Protein AF-A0A968Q9C4-F1 (afdb_monomer_lite)

Structure (mmCIF, N/CA/C/O backbone):
data_AF-A0A968Q9C4-F1
#
_entry.id   AF-A0A968Q9C4-F1
#
loop_
_atom_site.group_PDB
_atom_site.id
_atom_site.type_symbol
_atom_site.label_atom_id
_atom_site.label_alt_id
_atom_site.label_comp_id
_atom_site.label_asym_id
_atom_site.label_entity_id
_atom_site.label_seq_id
_atom_site.pdbx_PDB_ins_code
_atom_site.Cartn_x
_atom_site.Cartn_y
_atom_site.Cartn_z
_atom_site.occupancy
_atom_site.B_iso_or_equiv
_atom_site.auth_seq_id
_atom_site.auth_comp_id
_atom_site.auth_asym_id
_atom_site.auth_atom_id
_atom_site.pdbx_PDB_model_num
ATOM 1 N N . MET A 1 1 ? 13.414 -15.258 -12.510 1.00 45.03 1 MET A N 1
ATOM 2 C CA . MET A 1 1 ? 12.189 -14.440 -12.407 1.00 45.03 1 MET A CA 1
ATOM 3 C C . MET A 1 1 ? 12.446 -13.130 -13.118 1.00 45.03 1 MET A C 1
ATOM 5 O O . MET A 1 1 ? 13.374 -12.425 -12.742 1.00 45.03 1 MET A O 1
ATOM 9 N N . ASN A 1 2 ? 11.719 -12.884 -14.212 1.00 45.91 2 ASN A N 1
ATOM 10 C CA . ASN A 1 2 ? 11.783 -11.640 -14.985 1.00 45.91 2 ASN A CA 1
ATOM 11 C C . ASN A 1 2 ? 11.656 -10.463 -14.012 1.00 45.91 2 ASN A C 1
ATOM 13 O O . ASN A 1 2 ? 10.840 -10.578 -13.106 1.00 45.91 2 ASN A O 1
ATOM 17 N N . GLN A 1 3 ? 12.473 -9.411 -14.144 1.00 57.28 3 GLN A N 1
ATOM 18 C CA . GLN A 1 3 ? 12.618 -8.318 -13.163 1.00 57.28 3 GLN A CA 1
ATOM 19 C C . GLN A 1 3 ? 11.311 -7.517 -12.977 1.00 57.28 3 GLN A C 1
ATOM 21 O O . GLN A 1 3 ? 11.174 -6.399 -13.469 1.00 57.28 3 GLN A O 1
ATOM 26 N N . GLY A 1 4 ? 10.343 -8.148 -12.315 1.00 68.38 4 GLY A N 1
ATOM 27 C CA . GLY A 1 4 ? 8.989 -7.695 -12.073 1.00 68.38 4 GLY A CA 1
ATOM 28 C C . GLY A 1 4 ? 8.938 -6.658 -10.968 1.00 68.38 4 GLY A C 1
ATOM 29 O O . GLY A 1 4 ? 9.893 -6.462 -10.212 1.00 68.38 4 GLY A O 1
ATOM 30 N N . TYR A 1 5 ? 7.811 -5.964 -10.916 1.00 80.94 5 TYR A N 1
ATOM 31 C CA . TYR A 1 5 ? 7.534 -4.954 -9.908 1.00 80.94 5 TYR A CA 1
ATOM 32 C C . TYR A 1 5 ? 7.753 -5.511 -8.497 1.00 80.94 5 TYR A C 1
ATOM 34 O O . TYR A 1 5 ? 7.358 -6.638 -8.199 1.00 80.94 5 TYR A O 1
ATOM 42 N N . ARG A 1 6 ? 8.380 -4.716 -7.623 1.00 88.25 6 ARG A N 1
ATOM 43 C CA . ARG A 1 6 ? 8.468 -5.045 -6.196 1.00 88.25 6 ARG A CA 1
ATOM 44 C C . ARG A 1 6 ? 7.122 -4.751 -5.559 1.00 88.25 6 ARG A C 1
ATOM 46 O O . ARG A 1 6 ? 6.595 -3.657 -5.748 1.00 88.25 6 ARG A O 1
ATOM 53 N N . LEU A 1 7 ? 6.592 -5.711 -4.816 1.00 90.94 7 LEU A N 1
ATOM 54 C CA . LEU A 1 7 ? 5.363 -5.542 -4.056 1.00 90.94 7 LEU A CA 1
ATOM 55 C C . LEU A 1 7 ? 5.701 -5.325 -2.582 1.00 90.94 7 LEU A C 1
ATOM 57 O O . LEU A 1 7 ? 6.598 -5.968 -2.042 1.00 90.94 7 LEU A O 1
ATOM 61 N N . SER A 1 8 ? 4.976 -4.430 -1.931 1.00 93.12 8 SER A N 1
ATOM 62 C CA . SER A 1 8 ? 5.020 -4.234 -0.483 1.00 93.12 8 SER A CA 1
ATOM 63 C C . SER A 1 8 ? 3.644 -3.819 0.013 1.00 93.12 8 SER A C 1
ATOM 65 O O . SER A 1 8 ? 2.830 -3.299 -0.756 1.00 93.12 8 SER A O 1
ATOM 67 N N . LEU A 1 9 ? 3.391 -4.010 1.301 1.00 96.31 9 LEU A N 1
ATOM 68 C CA . LEU A 1 9 ? 2.224 -3.429 1.949 1.00 96.31 9 LEU A CA 1
ATOM 69 C C . LEU A 1 9 ? 2.592 -2.147 2.671 1.00 96.31 9 LEU A C 1
ATOM 71 O O . LEU A 1 9 ? 3.700 -1.992 3.179 1.00 96.31 9 LEU A O 1
ATOM 75 N N . GLU A 1 10 ? 1.634 -1.240 2.751 1.00 97.75 10 GLU A N 1
ATOM 76 C CA . GLU A 1 10 ? 1.685 -0.128 3.682 1.00 97.75 10 GLU A CA 1
ATOM 77 C C . GLU A 1 10 ? 0.418 -0.109 4.519 1.00 97.75 10 GLU A C 1
ATOM 79 O O . GLU A 1 10 ? -0.661 -0.417 4.013 1.00 97.75 10 GLU A O 1
ATOM 84 N N . HIS A 1 11 ? 0.544 0.264 5.785 1.00 97.88 11 HIS A N 1
ATOM 85 C CA . HIS A 1 11 ? -0.560 0.260 6.732 1.00 97.88 11 HIS A CA 1
ATOM 86 C C . HIS A 1 11 ? -0.698 1.609 7.441 1.00 97.88 11 HIS A C 1
ATOM 88 O O . HIS A 1 11 ? 0.240 2.416 7.490 1.00 97.88 11 HIS A O 1
ATOM 94 N N . ALA A 1 12 ? -1.900 1.879 7.933 1.00 98.00 12 ALA A N 1
ATOM 95 C CA . ALA A 1 12 ? -2.213 3.072 8.693 1.00 98.00 12 ALA A CA 1
ATOM 96 C C . ALA A 1 12 ? -3.398 2.825 9.632 1.00 98.00 12 ALA A C 1
ATOM 98 O O . ALA A 1 12 ? -4.496 2.460 9.198 1.00 98.00 12 ALA A O 1
ATOM 99 N N . ASP A 1 13 ? -3.205 3.139 10.912 1.00 96.94 13 ASP A N 1
ATOM 100 C CA . ASP A 1 13 ? -4.309 3.314 11.848 1.00 96.94 13 ASP A CA 1
ATOM 101 C C . ASP A 1 13 ? -5.257 4.452 11.406 1.00 96.94 13 ASP A C 1
ATOM 103 O O . ASP A 1 13 ? -4.962 5.264 10.520 1.00 96.94 13 ASP A O 1
ATOM 107 N N . GLN A 1 14 ? -6.422 4.541 12.049 1.00 95.31 14 GLN A N 1
ATOM 108 C CA . GLN A 1 14 ? -7.467 5.495 11.673 1.00 95.31 14 GLN A CA 1
ATOM 109 C C . GLN A 1 14 ? -7.020 6.968 11.761 1.00 95.31 14 GLN A C 1
ATOM 111 O O . GLN A 1 14 ? -7.504 7.805 10.996 1.00 95.31 14 GLN A O 1
ATOM 116 N N . ARG A 1 15 ? -6.099 7.305 12.673 1.00 96.31 15 ARG A N 1
ATOM 117 C CA . ARG A 1 15 ? -5.565 8.665 12.834 1.00 96.31 15 ARG A CA 1
ATOM 118 C C . ARG A 1 15 ? -4.575 8.987 11.717 1.00 96.31 15 ARG A C 1
ATOM 120 O O . ARG A 1 15 ? -4.689 10.047 11.106 1.00 96.31 15 ARG A O 1
ATOM 127 N N . ARG A 1 16 ? -3.636 8.083 11.435 1.00 96.88 16 ARG A N 1
ATOM 128 C CA . ARG A 1 16 ? -2.624 8.222 10.377 1.00 96.88 16 ARG A CA 1
ATOM 129 C C . ARG A 1 16 ? -3.252 8.273 8.992 1.00 96.88 16 ARG A C 1
ATOM 131 O O . ARG A 1 16 ? -2.864 9.115 8.183 1.00 96.88 16 ARG A O 1
ATOM 138 N N . TYR A 1 17 ? -4.280 7.457 8.758 1.00 95.88 17 TYR A N 1
ATOM 139 C CA . TYR A 1 17 ? -5.027 7.461 7.504 1.00 95.88 17 TYR A CA 1
ATOM 140 C C . TYR A 1 17 ? -5.643 8.838 7.212 1.00 95.88 17 TYR A C 1
ATOM 142 O O . TYR A 1 17 ? -5.510 9.346 6.101 1.00 95.88 17 TYR A O 1
ATOM 150 N N . ARG A 1 18 ? -6.234 9.502 8.220 1.00 95.06 18 ARG A N 1
ATOM 151 C CA . ARG A 1 18 ? -6.812 10.856 8.071 1.00 95.06 18 ARG A CA 1
ATOM 152 C C . ARG A 1 18 ? -5.783 11.915 7.676 1.00 95.06 18 ARG A C 1
ATOM 154 O O . ARG A 1 18 ? -6.136 12.852 6.970 1.00 95.06 18 ARG A O 1
ATOM 161 N N . SER A 1 19 ? -4.533 11.778 8.117 1.00 96.62 19 SER A N 1
ATOM 162 C CA . SER A 1 19 ? -3.441 12.678 7.731 1.00 96.62 19 SER A CA 1
ATOM 163 C C . SER A 1 19 ? -2.666 12.205 6.495 1.00 96.62 19 SER A C 1
ATOM 165 O O . SER A 1 19 ? -1.629 12.781 6.184 1.00 96.62 19 SER A O 1
ATOM 167 N N . GLY A 1 20 ? -3.105 11.132 5.825 1.00 94.62 20 GLY A N 1
ATOM 168 C CA . GLY A 1 20 ? -2.398 10.544 4.682 1.00 94.62 20 GLY A CA 1
ATOM 169 C C . GLY A 1 20 ? -1.024 9.956 5.027 1.00 94.62 20 GLY A C 1
ATOM 170 O O . GLY A 1 20 ? -0.196 9.775 4.138 1.00 94.62 20 GLY A O 1
ATOM 171 N N . ALA A 1 21 ? -0.762 9.674 6.304 1.00 96.50 21 ALA A N 1
ATOM 172 C CA . ALA A 1 21 ? 0.493 9.097 6.762 1.00 96.50 21 ALA A CA 1
ATOM 173 C C . ALA A 1 21 ? 0.404 7.570 6.688 1.00 96.50 21 ALA A C 1
ATOM 175 O O . ALA A 1 21 ? -0.460 6.967 7.315 1.00 96.50 21 ALA A O 1
ATOM 176 N N . TRP A 1 22 ? 1.314 6.946 5.948 1.00 97.38 22 TRP A N 1
ATOM 177 C CA . TRP A 1 22 ? 1.376 5.494 5.790 1.00 97.38 22 TRP A CA 1
ATOM 178 C C . TRP A 1 22 ? 2.712 4.974 6.301 1.00 97.38 22 TRP A C 1
ATOM 180 O O . TRP A 1 22 ? 3.733 5.652 6.183 1.00 97.38 22 TRP A O 1
ATOM 190 N N . GLN A 1 23 ? 2.702 3.774 6.871 1.00 96.81 23 GLN A N 1
ATOM 191 C CA . GLN A 1 23 ? 3.904 3.063 7.287 1.00 96.81 23 GLN A CA 1
ATOM 192 C C . GLN A 1 23 ? 4.178 1.939 6.302 1.00 96.81 23 GLN A C 1
ATOM 194 O O . GLN A 1 23 ? 3.291 1.142 6.006 1.00 96.81 23 GLN A O 1
ATOM 199 N N . THR A 1 24 ? 5.398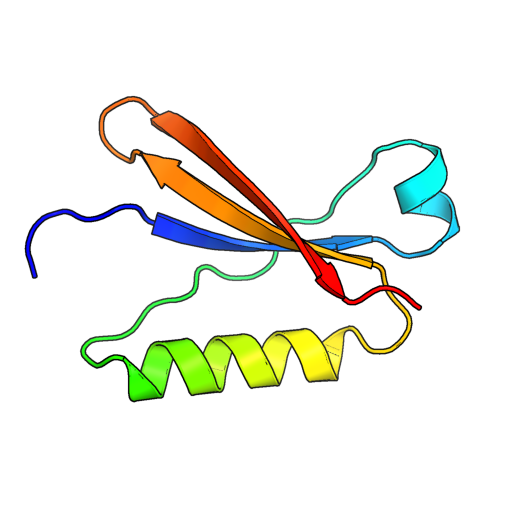 1.887 5.777 1.00 94.44 24 THR A N 1
ATOM 200 C CA . THR A 1 24 ? 5.803 0.836 4.846 1.00 94.44 24 THR A CA 1
ATOM 201 C C . THR A 1 24 ? 6.158 -0.430 5.611 1.00 94.44 24 THR A C 1
ATOM 203 O O . THR A 1 24 ? 7.034 -0.416 6.473 1.00 94.44 24 THR A O 1
ATOM 206 N N . GLY A 1 25 ? 5.452 -1.513 5.299 1.00 90.38 25 GLY A N 1
ATOM 207 C CA . GLY A 1 25 ? 5.738 -2.848 5.798 1.00 90.38 25 GLY A CA 1
ATOM 208 C C . GLY A 1 25 ? 6.861 -3.526 5.012 1.00 90.38 25 GLY A C 1
ATOM 209 O O . GLY A 1 25 ? 7.433 -2.958 4.079 1.00 90.38 25 GLY A O 1
ATOM 210 N N . SER A 1 26 ? 7.172 -4.766 5.384 1.00 87.75 26 SER A N 1
ATOM 211 C CA . SER A 1 26 ? 8.200 -5.545 4.696 1.00 87.75 26 SER A CA 1
ATOM 212 C C . SER A 1 26 ? 7.843 -5.779 3.219 1.00 87.75 26 SER A C 1
ATOM 214 O O . SER A 1 26 ? 6.665 -5.937 2.885 1.00 87.75 26 SER A O 1
ATOM 216 N N . PRO A 1 27 ? 8.835 -5.814 2.313 1.00 88.69 27 PRO A N 1
ATOM 217 C CA . PRO A 1 27 ? 8.607 -6.242 0.941 1.00 88.69 27 PRO A CA 1
ATOM 218 C C . PRO A 1 27 ? 8.036 -7.665 0.898 1.00 88.69 27 PRO A C 1
ATOM 220 O O . PRO A 1 27 ? 8.436 -8.533 1.674 1.00 88.69 27 PRO A O 1
ATOM 223 N N . LEU A 1 28 ? 7.113 -7.906 -0.030 1.00 89.38 28 LEU A N 1
ATOM 224 C CA . LEU A 1 28 ? 6.603 -9.241 -0.310 1.00 89.38 28 LEU A CA 1
ATOM 225 C C . LEU A 1 28 ? 7.610 -9.947 -1.224 1.00 89.38 28 LEU A C 1
ATOM 227 O O . LEU A 1 28 ? 7.618 -9.745 -2.440 1.00 89.38 28 LEU A O 1
ATOM 231 N N . GLU A 1 29 ? 8.495 -10.737 -0.623 1.00 82.75 29 GLU A N 1
ATOM 232 C CA . GLU A 1 29 ? 9.541 -11.487 -1.319 1.00 82.75 29 GLU A CA 1
ATOM 233 C C . GLU A 1 29 ? 9.211 -12.980 -1.347 1.00 82.75 29 GLU A C 1
ATOM 235 O O . GLU A 1 29 ? 8.624 -13.527 -0.417 1.00 82.75 29 GLU A O 1
ATOM 240 N N . GLY A 1 30 ? 9.582 -13.658 -2.432 1.00 79.62 30 GLY A N 1
ATOM 241 C CA . GLY A 1 30 ? 9.316 -15.081 -2.581 1.00 79.62 30 GLY A CA 1
ATOM 242 C C . GLY A 1 30 ? 9.731 -15.609 -3.944 1.00 79.62 30 GLY A C 1
ATOM 243 O O . GLY A 1 30 ? 9.687 -14.901 -4.951 1.00 79.62 30 GLY A O 1
ATOM 244 N N . SER A 1 31 ? 10.131 -16.878 -3.973 1.00 78.44 31 SER A N 1
ATOM 245 C CA . SER A 1 31 ? 10.452 -17.592 -5.216 1.00 78.44 31 SER A CA 1
ATOM 246 C C . SER A 1 31 ? 9.227 -18.286 -5.820 1.00 78.44 31 SER A C 1
ATOM 248 O O . SER A 1 31 ? 9.275 -18.784 -6.945 1.00 78.44 31 SER A O 1
ATOM 250 N N . ARG A 1 32 ? 8.112 -18.321 -5.084 1.00 86.62 32 ARG A N 1
ATOM 251 C CA . ARG A 1 32 ? 6.836 -18.900 -5.501 1.00 86.62 32 ARG A CA 1
ATOM 252 C C . ARG A 1 32 ? 5.706 -17.948 -5.124 1.00 86.62 32 ARG A C 1
ATOM 254 O O . ARG A 1 32 ? 5.786 -17.233 -4.130 1.00 86.62 32 ARG A O 1
ATOM 261 N N . VAL A 1 33 ? 4.615 -1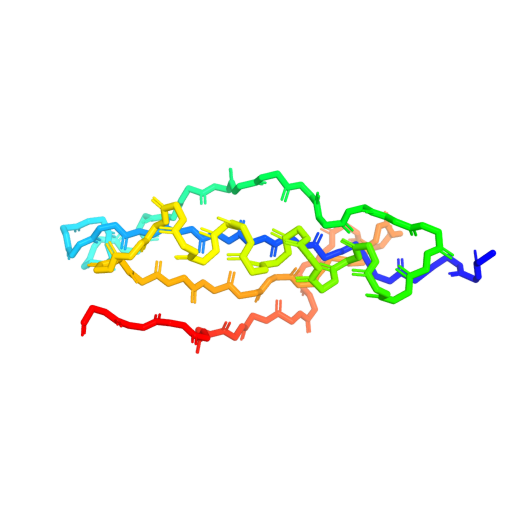7.991 -5.887 1.00 85.81 33 VAL A N 1
ATOM 262 C CA . VAL A 1 33 ? 3.400 -17.206 -5.596 1.00 85.81 33 VAL A CA 1
ATOM 263 C C . VAL A 1 33 ? 2.840 -17.535 -4.206 1.00 85.81 33 VAL A C 1
ATOM 265 O O . VAL A 1 33 ? 2.359 -16.643 -3.519 1.00 85.81 33 VAL A O 1
ATOM 268 N N . SER A 1 34 ? 2.961 -18.791 -3.765 1.00 89.75 34 SER A N 1
ATOM 269 C CA . SER A 1 34 ? 2.551 -19.231 -2.426 1.00 89.75 34 SER A CA 1
ATOM 270 C C . SER A 1 34 ? 3.255 -18.472 -1.302 1.00 89.75 34 SER A C 1
ATOM 272 O O . SER A 1 34 ? 2.611 -18.112 -0.324 1.00 89.75 34 SER A O 1
ATOM 274 N N . ASP A 1 35 ? 4.552 -18.203 -1.452 1.00 89.62 35 ASP A N 1
ATOM 275 C CA . ASP A 1 35 ? 5.358 -17.544 -0.418 1.00 89.62 35 ASP A CA 1
ATOM 276 C C . ASP A 1 35 ? 4.926 -16.078 -0.282 1.00 89.62 35 ASP A C 1
ATOM 278 O O . ASP A 1 35 ? 4.742 -15.564 0.820 1.00 89.62 35 ASP A O 1
ATOM 282 N N . ILE A 1 36 ? 4.672 -15.436 -1.427 1.00 89.75 36 ILE A N 1
ATOM 283 C CA . ILE A 1 36 ? 4.164 -14.064 -1.515 1.00 89.75 36 ILE A CA 1
ATOM 284 C C . ILE A 1 36 ? 2.772 -13.964 -0.881 1.00 89.75 36 ILE A C 1
ATOM 286 O O . ILE A 1 36 ? 2.517 -13.033 -0.121 1.00 89.75 36 ILE A O 1
ATOM 290 N N . LEU A 1 37 ? 1.875 -14.915 -1.170 1.00 91.31 37 LEU A N 1
ATOM 291 C CA . LEU A 1 37 ? 0.533 -14.951 -0.581 1.00 91.31 37 LEU A CA 1
ATOM 292 C C . LEU A 1 37 ? 0.581 -15.172 0.935 1.00 91.31 37 LEU A C 1
ATOM 294 O O . LEU A 1 37 ? -0.110 -14.471 1.665 1.00 91.31 37 LEU A O 1
ATOM 298 N N . ALA A 1 38 ? 1.435 -16.075 1.420 1.00 92.62 38 ALA A N 1
ATOM 299 C CA . ALA A 1 38 ? 1.597 -16.305 2.853 1.00 92.62 38 ALA A CA 1
ATOM 300 C C . ALA A 1 38 ? 2.140 -15.060 3.579 1.00 92.62 38 ALA A C 1
ATOM 302 O O . ALA A 1 38 ? 1.641 -14.697 4.645 1.00 92.62 38 ALA A O 1
ATOM 303 N N . ALA A 1 39 ? 3.123 -14.367 2.993 1.00 92.19 3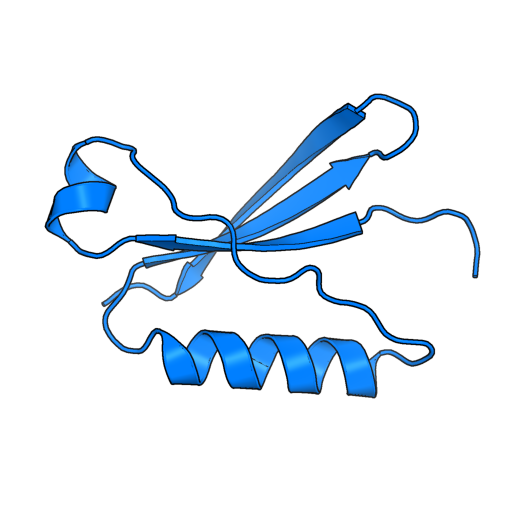9 ALA A N 1
ATOM 304 C CA . ALA A 1 39 ? 3.641 -13.111 3.535 1.00 92.19 39 ALA A CA 1
ATOM 305 C C . ALA A 1 39 ? 2.570 -12.006 3.544 1.00 92.19 39 ALA A C 1
ATOM 307 O O . ALA A 1 39 ? 2.421 -11.294 4.540 1.00 92.19 39 ALA A O 1
ATOM 308 N N . LEU A 1 40 ? 1.793 -11.900 2.459 1.00 93.50 40 LEU A N 1
ATOM 309 C CA . LEU A 1 40 ? 0.668 -10.974 2.341 1.00 93.50 40 LEU A CA 1
ATOM 310 C C . LEU A 1 40 ? -0.362 -11.223 3.449 1.00 93.50 40 LEU A C 1
ATOM 312 O O . LEU A 1 40 ? -0.723 -10.293 4.168 1.00 93.50 40 LEU A O 1
ATOM 316 N N . GLU A 1 41 ? -0.812 -12.469 3.603 1.00 94.19 41 GLU A N 1
ATOM 317 C CA . GLU A 1 41 ? -1.766 -12.856 4.639 1.00 94.19 41 GLU A CA 1
ATOM 318 C C . GLU A 1 41 ? -1.223 -12.534 6.030 1.00 94.19 41 GLU A C 1
ATOM 320 O O . GLU A 1 41 ? -1.905 -11.866 6.802 1.00 94.19 41 GLU A O 1
ATOM 325 N N . GLY A 1 42 ? 0.020 -12.918 6.336 1.00 94.06 42 GLY A N 1
ATOM 326 C CA . GLY A 1 42 ? 0.645 -12.640 7.629 1.00 94.06 42 GLY A CA 1
ATOM 327 C C . GLY A 1 42 ? 0.646 -11.152 7.989 1.00 94.06 42 GLY A C 1
ATOM 328 O O . GLY A 1 42 ? 0.302 -10.787 9.114 1.00 94.06 42 GLY A O 1
ATOM 329 N N . GLN A 1 43 ? 0.955 -10.278 7.030 1.00 94.12 43 GLN A N 1
ATOM 330 C CA . GLN A 1 43 ? 0.914 -8.835 7.260 1.00 94.12 43 GLN A CA 1
ATOM 331 C C . GLN A 1 43 ? -0.511 -8.288 7.415 1.00 94.12 43 GLN A C 1
ATOM 333 O O . GLN A 1 43 ? -0.743 -7.461 8.294 1.00 94.12 43 GLN A O 1
ATOM 338 N N . LEU A 1 44 ? -1.481 -8.750 6.619 1.00 95.38 44 LEU A N 1
ATOM 339 C CA . LEU A 1 44 ? -2.886 -8.361 6.803 1.00 95.38 44 LEU A CA 1
ATOM 340 C C . LEU A 1 44 ? -3.386 -8.746 8.200 1.00 95.38 44 LEU A C 1
ATOM 342 O O . LEU A 1 44 ? -4.022 -7.945 8.883 1.00 95.38 44 LEU A O 1
ATOM 346 N N . GLN A 1 45 ? -3.028 -9.947 8.664 1.00 96.06 45 GLN A N 1
ATOM 347 C CA . GLN A 1 45 ? -3.372 -10.406 10.007 1.00 96.06 45 GLN A CA 1
ATOM 348 C C . GLN A 1 45 ? -2.705 -9.567 11.106 1.00 96.06 45 GLN A C 1
ATOM 350 O O . GLN A 1 45 ? -3.359 -9.231 12.093 1.00 96.06 45 GLN A O 1
ATOM 355 N N . ALA A 1 46 ? -1.433 -9.202 10.933 1.00 95.50 46 ALA A N 1
ATOM 356 C CA . ALA A 1 46 ? -0.700 -8.373 11.890 1.00 95.50 46 ALA A CA 1
ATOM 357 C C . ALA A 1 46 ? -1.283 -6.956 12.035 1.00 95.50 46 ALA A C 1
ATOM 359 O O . ALA A 1 46 ? -1.150 -6.348 13.093 1.00 95.50 46 ALA A O 1
ATOM 360 N N . HIS A 1 47 ? -1.956 -6.456 10.997 1.00 96.25 47 HIS A N 1
ATOM 361 C CA . HIS A 1 47 ? -2.535 -5.112 10.949 1.00 96.25 47 HIS A CA 1
ATOM 362 C C . HIS A 1 47 ? -4.067 -5.130 10.897 1.00 96.25 47 HIS A C 1
ATOM 364 O O . HIS A 1 47 ? -4.682 -4.252 10.291 1.00 96.25 47 HIS A O 1
ATOM 370 N N . ARG A 1 48 ? -4.723 -6.133 11.499 1.00 95.50 48 ARG A N 1
ATOM 371 C CA . ARG A 1 48 ? -6.194 -6.159 11.599 1.00 95.50 48 ARG A CA 1
ATOM 372 C C . ARG A 1 48 ? -6.729 -4.871 12.228 1.00 95.50 48 ARG A C 1
ATOM 374 O O . ARG A 1 48 ? -6.221 -4.414 13.246 1.00 95.50 48 ARG A O 1
ATOM 381 N N . GLY A 1 49 ? -7.801 -4.328 11.653 1.00 95.69 49 GLY A N 1
ATOM 382 C CA . GLY A 1 49 ? -8.408 -3.079 12.127 1.00 95.69 49 GLY A CA 1
ATOM 383 C C . GLY A 1 49 ? -7.676 -1.814 11.665 1.00 95.69 49 GLY A C 1
ATOM 384 O O . GLY A 1 49 ? -8.059 -0.714 12.055 1.00 95.69 49 GLY A O 1
ATOM 385 N N . GLU A 1 50 ? -6.647 -1.945 10.825 1.00 97.81 50 GLU A N 1
ATOM 386 C CA . GLU A 1 50 ? -5.993 -0.830 10.142 1.00 97.81 50 GLU A CA 1
ATOM 387 C C . GLU A 1 50 ? -6.357 -0.796 8.652 1.00 97.81 50 GLU A C 1
ATOM 389 O O . GLU A 1 50 ? -6.780 -1.792 8.051 1.00 97.81 50 GLU A O 1
ATOM 394 N N . TYR A 1 51 ? -6.154 0.366 8.033 1.00 98.06 51 TYR A N 1
ATOM 395 C CA . TYR A 1 51 ? -6.127 0.469 6.580 1.00 98.06 51 TYR A CA 1
ATOM 396 C C . TYR A 1 51 ? -4.838 -0.163 6.071 1.00 98.06 51 TYR A C 1
ATOM 398 O O . TYR A 1 51 ? -3.763 0.179 6.553 1.00 98.06 51 TYR A O 1
ATOM 406 N N . VAL A 1 52 ? -4.930 -1.025 5.059 1.00 97.69 52 VAL A N 1
ATOM 407 C CA . VAL A 1 52 ? -3.753 -1.613 4.405 1.00 97.69 52 VAL A CA 1
ATOM 408 C C . VAL A 1 52 ? -3.864 -1.421 2.902 1.00 97.69 52 VAL A C 1
ATOM 410 O O . VAL A 1 52 ? -4.898 -1.737 2.306 1.00 97.69 52 VAL A O 1
ATOM 413 N N . ARG A 1 53 ? -2.801 -0.907 2.276 1.00 97.44 53 ARG A N 1
ATOM 414 C CA . ARG A 1 53 ? -2.679 -0.777 0.822 1.00 97.44 53 ARG A CA 1
ATOM 415 C C . ARG A 1 53 ? -1.540 -1.618 0.271 1.00 97.44 53 ARG A C 1
ATOM 417 O O . ARG A 1 53 ? -0.444 -1.637 0.821 1.00 97.44 53 ARG A O 1
ATOM 424 N N . LEU A 1 54 ? -1.805 -2.272 -0.851 1.00 95.94 54 LEU A N 1
ATOM 425 C CA . LEU A 1 54 ? -0.800 -2.900 -1.689 1.00 95.94 54 LEU A CA 1
ATOM 426 C C . LEU A 1 54 ? -0.136 -1.840 -2.560 1.00 95.94 54 LEU A C 1
ATOM 428 O O . LEU A 1 54 ? -0.817 -1.026 -3.188 1.00 95.94 54 LEU A O 1
ATOM 432 N N . VAL A 1 55 ? 1.189 -1.888 -2.616 1.00 95.62 55 VAL A N 1
ATOM 433 C CA . VAL A 1 55 ? 2.015 -0.976 -3.397 1.00 95.62 55 VAL A CA 1
ATOM 434 C C . VAL A 1 55 ? 2.880 -1.778 -4.350 1.00 95.62 55 VAL A C 1
ATOM 436 O O . VAL A 1 55 ? 3.595 -2.686 -3.932 1.00 95.62 55 VAL A O 1
ATOM 439 N N . GLY A 1 56 ? 2.833 -1.420 -5.630 1.00 93.00 56 GLY A N 1
ATOM 440 C CA . GLY A 1 56 ? 3.765 -1.911 -6.640 1.00 93.00 56 GLY A CA 1
ATOM 441 C C . GLY A 1 56 ? 4.785 -0.842 -6.997 1.00 93.00 56 GLY A C 1
ATOM 442 O O . GLY A 1 56 ? 4.409 0.285 -7.318 1.00 93.00 56 GLY A O 1
ATOM 443 N N . ILE A 1 57 ? 6.068 -1.192 -6.970 1.00 91.56 57 ILE A N 1
ATOM 444 C CA . ILE A 1 57 ? 7.187 -0.312 -7.313 1.00 91.56 57 ILE A CA 1
ATOM 445 C C . ILE A 1 57 ? 7.903 -0.857 -8.545 1.00 91.56 57 ILE A C 1
ATOM 447 O O . ILE A 1 57 ? 8.318 -2.015 -8.580 1.00 91.56 57 ILE A O 1
ATOM 451 N N . ASP A 1 58 ? 8.103 0.002 -9.539 1.00 90.38 58 ASP A N 1
ATOM 452 C CA . ASP A 1 58 ? 9.042 -0.235 -10.632 1.00 90.38 58 ASP A CA 1
ATOM 453 C C . ASP A 1 58 ? 10.471 -0.005 -10.119 1.00 90.38 58 ASP A C 1
ATOM 455 O O . ASP A 1 58 ? 10.830 1.141 -9.833 1.00 90.38 58 ASP A O 1
ATOM 459 N N . PRO A 1 59 ? 11.306 -1.051 -9.975 1.00 86.50 59 PRO A N 1
ATOM 460 C CA . PRO A 1 59 ? 12.649 -0.891 -9.428 1.00 86.50 59 PRO A CA 1
ATOM 461 C C . PRO A 1 59 ? 13.593 -0.148 -10.385 1.00 86.50 59 PRO A C 1
ATOM 463 O O . PRO A 1 59 ? 14.600 0.393 -9.930 1.00 86.50 59 PRO A O 1
ATOM 466 N N . ARG A 1 60 ? 13.282 -0.104 -11.691 1.00 88.00 60 ARG A N 1
ATOM 467 C CA . ARG A 1 60 ? 14.087 0.603 -12.697 1.00 88.00 60 ARG A CA 1
ATOM 468 C C . ARG A 1 60 ? 13.741 2.083 -12.715 1.00 88.00 60 ARG A C 1
ATOM 470 O O . ARG A 1 60 ? 14.632 2.919 -12.610 1.00 88.00 60 ARG A O 1
ATOM 477 N N . ALA A 1 61 ? 12.450 2.399 -12.796 1.00 90.25 61 ALA A N 1
ATOM 478 C CA . ALA A 1 61 ? 11.969 3.779 -12.803 1.00 90.25 61 ALA A CA 1
ATOM 479 C C . ALA A 1 61 ? 11.855 4.397 -11.395 1.00 90.25 61 ALA A C 1
ATOM 481 O O . ALA A 1 61 ? 11.569 5.585 -11.278 1.00 90.25 61 ALA A O 1
ATOM 482 N N . LYS A 1 62 ? 12.062 3.604 -10.332 1.00 87.81 62 LYS A N 1
ATOM 483 C CA . LYS A 1 62 ? 11.957 3.996 -8.913 1.00 87.81 62 LYS A CA 1
ATOM 484 C C . LYS A 1 62 ? 10.645 4.718 -8.588 1.00 87.81 62 LYS A C 1
ATOM 486 O O . LYS A 1 62 ? 10.626 5.693 -7.842 1.00 87.81 62 LYS A O 1
ATOM 491 N N . ARG A 1 63 ? 9.540 4.233 -9.158 1.00 92.56 63 ARG A N 1
ATOM 492 C CA . ARG A 1 63 ? 8.214 4.855 -9.038 1.00 92.56 63 ARG A CA 1
ATOM 493 C C . ARG A 1 63 ? 7.158 3.853 -8.609 1.00 92.56 63 ARG A C 1
ATOM 495 O O . ARG A 1 63 ? 7.250 2.670 -8.937 1.00 92.56 63 ARG A O 1
ATOM 502 N N . ARG A 1 64 ? 6.132 4.352 -7.926 1.00 93.81 64 ARG A N 1
ATOM 503 C CA . ARG A 1 64 ? 4.924 3.587 -7.608 1.00 93.81 64 ARG A CA 1
ATOM 504 C C . ARG A 1 64 ? 4.094 3.458 -8.884 1.00 93.81 64 ARG A C 1
ATOM 506 O O . ARG A 1 64 ? 3.880 4.441 -9.588 1.00 93.81 64 ARG A O 1
ATOM 513 N N . VAL A 1 65 ? 3.702 2.233 -9.209 1.00 93.38 65 VAL A N 1
ATOM 514 C CA . VAL A 1 65 ? 2.902 1.886 -10.397 1.00 93.38 65 VAL A CA 1
ATOM 515 C C . VAL A 1 65 ? 1.545 1.290 -10.031 1.00 93.38 65 VAL A C 1
ATOM 517 O O . VAL A 1 65 ? 0.663 1.221 -10.878 1.00 93.38 65 VAL A O 1
ATOM 520 N N . LEU A 1 66 ? 1.376 0.869 -8.775 1.00 92.31 66 LEU A N 1
ATOM 521 C CA . LEU A 1 66 ? 0.134 0.344 -8.224 1.00 92.31 66 LEU A CA 1
ATOM 522 C C . LEU A 1 66 ? -0.016 0.853 -6.796 1.00 92.31 66 LEU A C 1
ATOM 524 O O . LEU A 1 66 ? 0.927 0.752 -6.012 1.00 92.31 66 LEU A O 1
ATOM 528 N N . GLU A 1 67 ? -1.211 1.330 -6.464 1.00 95.56 67 GLU A N 1
ATOM 529 C CA . GLU A 1 67 ? -1.645 1.591 -5.095 1.00 95.56 67 GLU A CA 1
ATOM 530 C C . GLU A 1 67 ? -3.102 1.156 -4.958 1.00 95.56 67 GLU A C 1
ATOM 532 O O . GLU A 1 67 ? -3.977 1.694 -5.634 1.00 95.56 67 GLU A O 1
ATOM 537 N N . ALA A 1 68 ? -3.367 0.169 -4.106 1.00 96.06 68 ALA A N 1
ATOM 538 C CA . ALA A 1 68 ? -4.714 -0.352 -3.901 1.00 96.06 68 ALA A CA 1
ATOM 539 C C . ALA A 1 68 ? -4.952 -0.648 -2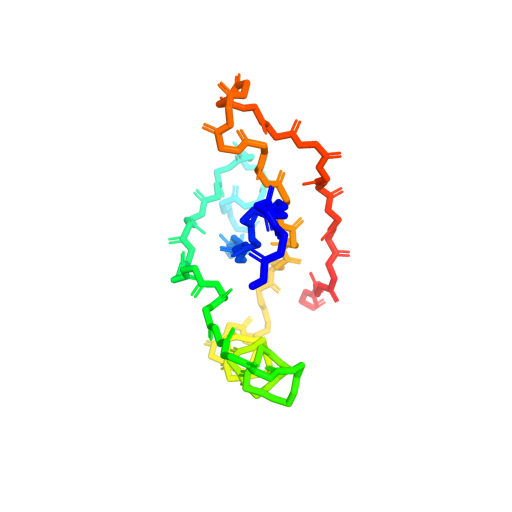.422 1.00 96.06 68 ALA A C 1
ATOM 541 O O . ALA A 1 68 ? -4.282 -1.502 -1.849 1.00 96.06 68 ALA A O 1
ATOM 542 N N . THR A 1 69 ? -5.911 0.034 -1.797 1.00 96.31 69 THR A N 1
ATOM 543 C CA . THR A 1 69 ? -6.337 -0.286 -0.428 1.00 96.31 69 THR A CA 1
ATOM 544 C C . THR A 1 69 ? -7.107 -1.603 -0.432 1.00 96.31 69 THR A C 1
ATOM 546 O O . THR A 1 69 ? -8.209 -1.667 -0.974 1.00 96.31 69 THR A O 1
ATOM 549 N N . ILE A 1 70 ? -6.526 -2.635 0.176 1.00 96.31 70 ILE A N 1
ATOM 550 C CA . ILE A 1 70 ? -7.039 -4.013 0.201 1.00 96.31 70 ILE A CA 1
ATOM 551 C C . ILE A 1 70 ? -7.629 -4.411 1.560 1.00 96.31 70 ILE A C 1
ATOM 553 O O . ILE A 1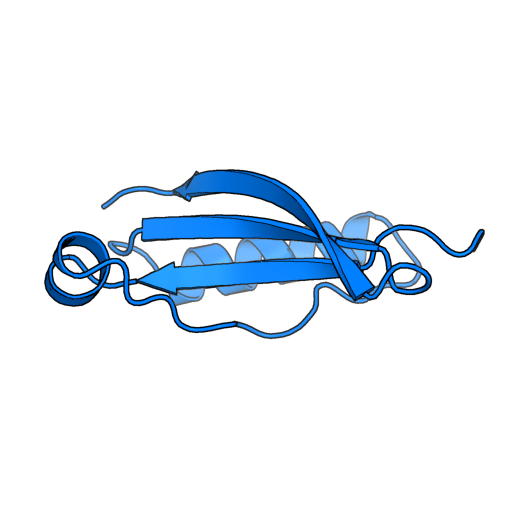 70 ? -8.307 -5.428 1.652 1.00 96.31 70 ILE A O 1
ATOM 557 N N . GLN A 1 71 ? -7.415 -3.600 2.598 1.00 97.12 71 GLN A N 1
ATOM 558 C CA . GL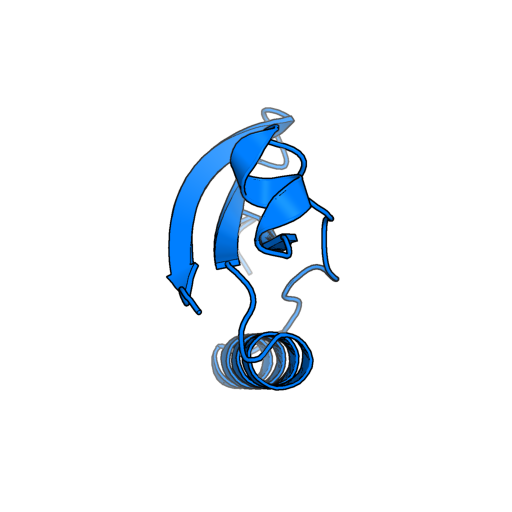N A 1 71 ? -8.044 -3.756 3.907 1.00 97.12 71 GLN A CA 1
ATOM 559 C C . GLN A 1 71 ? -8.498 -2.400 4.437 1.00 97.12 71 GLN A C 1
ATOM 561 O O . GLN A 1 71 ? -7.820 -1.385 4.249 1.00 97.12 71 GLN A O 1
ATOM 566 N N . ARG A 1 72 ? -9.644 -2.397 5.113 1.00 96.00 72 ARG A N 1
ATOM 567 C CA . ARG A 1 72 ? -10.159 -1.270 5.889 1.00 96.00 72 ARG A CA 1
ATOM 568 C C . ARG A 1 72 ? -10.571 -1.789 7.277 1.00 96.00 72 ARG A C 1
ATOM 570 O O . ARG A 1 72 ? -10.897 -2.976 7.358 1.00 96.00 72 ARG A O 1
ATOM 577 N N . PRO A 1 73 ? -10.520 -0.948 8.324 1.00 91.44 73 PRO A N 1
ATOM 578 C CA . PRO A 1 73 ? -11.010 -1.292 9.658 1.00 91.44 73 PRO A CA 1
ATOM 579 C C . PRO A 1 73 ? -12.478 -1.717 9.665 1.00 91.44 73 PRO A C 1
ATOM 581 O O . PRO A 1 73 ? -13.247 -1.152 8.849 1.00 91.44 73 PRO A O 1
#

pLDDT: mean 90.8, std 10.1, range [45.03, 98.06]

Radius of gyration: 12.58 Å; chains: 1; bounding box: 25×32×28 Å

Secondary structure (DSSP, 8-state):
---PPEEEEEEE-HHHHHTT--EEEEEE--SSHHHHHHHHHHHHHHTTTSEEEEEEEETTTTEEEEEEEEE--

Foldseek 3Di:
DPQFWWKWKWKDAPVCVVVVHIHTDDIQDDPDPVSSVVVVVVVCVVRPQIWMWMWTADPVVRDTPDIGGPDHD

Sequence (73 aa):
MNQGYRLSLEHADQRRYRSGAWQTGSPLEGSRVSDILAALEGQLQAHRGEYVRLVGIDPRAKRRVLEATIQRP